Protein AF-A0A0X3BHN0-F1 (afdb_monomer_lite)

Organism: NCBI:txid83986

Sequence (116 aa):
MIDLKTPLLAIDVGRGTQDILVYEPGRPIENSIKLVLPSPTVVAAERIRQATRAGRPVFLDGFLMGGGANTGAIRKHLAQGLPVYATPGAAGTFTTILSVCGRWGSRSGPQLPMTR

Structure (mmCIF, N/CA/C/O backbone):
data_AF-A0A0X3BHN0-F1
#
_entry.id   AF-A0A0X3BHN0-F1
#
loop_
_atom_site.group_PDB
_atom_site.id
_atom_site.type_symbol
_atom_site.label_atom_id
_atom_site.label_alt_id
_atom_site.label_comp_id
_atom_site.label_asym_id
_atom_site.label_entity_id
_atom_site.label_seq_id
_atom_site.pdbx_PDB_ins_code
_atom_site.Cartn_x
_atom_site.Cartn_y
_atom_site.Cartn_z
_atom_site.occupancy
_atom_site.B_iso_or_equiv
_atom_site.auth_seq_id
_atom_site.auth_comp_id
_atom_site.auth_asym_id
_atom_site.auth_atom_id
_atom_site.pdbx_PDB_model_num
ATOM 1 N N . MET A 1 1 ? -6.828 3.116 33.011 1.00 56.50 1 MET A N 1
ATOM 2 C CA . MET A 1 1 ? -7.821 3.084 31.917 1.00 56.50 1 MET A CA 1
ATOM 3 C C . MET A 1 1 ? -7.691 4.406 31.183 1.00 56.50 1 MET A C 1
ATOM 5 O O . MET A 1 1 ? -7.683 5.432 31.851 1.00 56.50 1 MET A O 1
ATOM 9 N N . ILE A 1 2 ? -7.435 4.390 29.875 1.00 61.12 2 ILE A N 1
ATOM 10 C CA . ILE A 1 2 ? -7.292 5.626 29.095 1.00 61.12 2 ILE A CA 1
ATOM 11 C C . ILE A 1 2 ? -8.700 6.228 28.964 1.00 61.12 2 ILE A C 1
ATOM 13 O O . ILE A 1 2 ? -9.556 5.629 28.323 1.00 61.12 2 ILE A O 1
ATOM 17 N N . ASP A 1 3 ? -8.951 7.364 29.620 1.00 70.06 3 ASP A N 1
ATOM 18 C CA . ASP A 1 3 ? -10.216 8.110 29.533 1.00 70.06 3 ASP A CA 1
ATOM 19 C C . ASP A 1 3 ? -10.149 9.081 28.345 1.00 70.06 3 ASP A C 1
ATOM 21 O O . ASP A 1 3 ? -9.756 10.243 28.478 1.00 70.06 3 ASP A O 1
ATOM 25 N N . LEU A 1 4 ? -10.439 8.570 27.146 1.00 79.19 4 LEU A N 1
ATOM 26 C CA . LEU A 1 4 ? -10.503 9.381 25.933 1.00 79.19 4 LEU A CA 1
ATOM 27 C C . LEU A 1 4 ? -11.874 10.057 25.843 1.00 79.19 4 LEU A C 1
ATOM 29 O O . LEU A 1 4 ? -12.894 9.419 25.600 1.00 79.19 4 LEU A O 1
ATOM 33 N N . LYS A 1 5 ? -11.895 11.381 25.994 1.00 86.62 5 LYS A N 1
ATOM 34 C CA . LYS A 1 5 ? -13.133 12.181 25.976 1.00 86.62 5 LYS A CA 1
ATOM 35 C C . LYS A 1 5 ? -13.572 12.628 24.581 1.00 86.62 5 LYS A C 1
ATOM 37 O O . LYS A 1 5 ? -14.616 13.256 24.438 1.00 86.62 5 LYS A O 1
ATOM 42 N N . THR A 1 6 ? -12.788 12.316 23.555 1.00 91.06 6 THR A N 1
ATOM 43 C CA . THR A 1 6 ? -13.024 12.717 22.164 1.00 91.06 6 THR A CA 1
ATOM 44 C C . THR A 1 6 ? -12.998 11.504 21.239 1.00 91.06 6 THR A C 1
ATOM 46 O O . THR A 1 6 ? -12.224 10.578 21.497 1.00 91.06 6 THR A O 1
ATOM 49 N N . PRO A 1 7 ? -13.793 11.499 20.153 1.00 93.25 7 PRO A N 1
ATOM 50 C CA . PRO A 1 7 ? -13.674 10.488 19.110 1.00 93.25 7 PRO A CA 1
ATOM 51 C C . PRO A 1 7 ? -12.241 10.389 18.584 1.00 93.25 7 PRO A C 1
ATOM 53 O O . PRO A 1 7 ? -11.549 11.402 18.459 1.00 93.25 7 PRO A O 1
ATOM 56 N N . LEU A 1 8 ? -11.801 9.170 18.281 1.00 92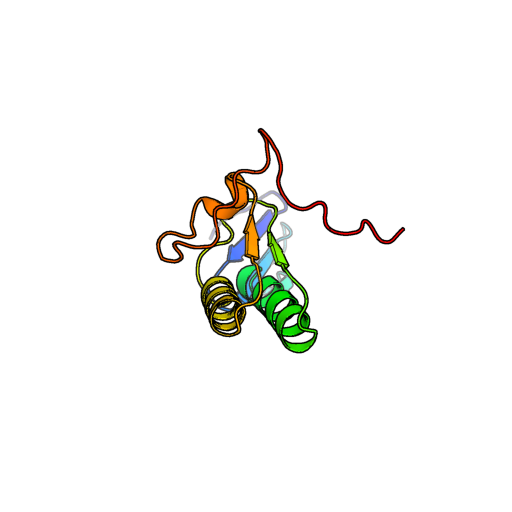.69 8 LEU A N 1
ATOM 57 C CA . LEU A 1 8 ? -10.451 8.894 17.794 1.00 92.69 8 LEU A CA 1
ATOM 58 C C . LEU A 1 8 ? -10.499 7.879 16.652 1.00 92.69 8 LEU A C 1
ATOM 60 O O . LEU A 1 8 ? -11.198 6.872 16.725 1.00 92.69 8 LEU A O 1
ATOM 64 N N . LEU A 1 9 ? -9.686 8.131 15.628 1.00 95.56 9 LEU A N 1
ATOM 65 C CA . LEU A 1 9 ? -9.329 7.149 14.614 1.00 95.56 9 LEU A CA 1
ATOM 66 C C . LEU A 1 9 ? -7.853 6.793 14.793 1.00 95.56 9 LEU A C 1
ATOM 68 O O . LEU A 1 9 ? -6.987 7.633 14.554 1.00 95.56 9 LEU A O 1
ATOM 72 N N . ALA A 1 10 ? -7.564 5.567 15.221 1.00 95.00 10 ALA A N 1
ATOM 73 C CA . ALA A 1 10 ? -6.194 5.066 15.302 1.00 95.00 10 ALA A CA 1
ATOM 74 C C . ALA A 1 10 ? -5.914 4.145 14.113 1.00 95.00 10 ALA A C 1
ATOM 76 O O . ALA A 1 10 ? -6.747 3.306 13.777 1.00 95.00 10 ALA A O 1
ATOM 77 N N . ILE A 1 11 ? -4.752 4.308 13.480 1.00 96.94 11 ILE A N 1
ATOM 78 C CA . ILE A 1 11 ? -4.329 3.503 12.332 1.00 96.94 11 ILE A CA 1
ATOM 79 C C . ILE A 1 11 ? -2.943 2.937 12.631 1.00 96.94 11 ILE A C 1
ATOM 81 O O . ILE A 1 11 ? -2.001 3.700 12.839 1.00 96.94 11 ILE A O 1
ATOM 85 N N . ASP A 1 12 ? -2.823 1.613 12.613 1.00 95.56 12 ASP A N 1
ATOM 86 C CA . ASP A 1 12 ? -1.547 0.901 12.653 1.00 95.56 12 ASP A CA 1
ATOM 87 C C . ASP A 1 12 ? -1.292 0.257 11.289 1.00 95.56 12 ASP A C 1
ATOM 89 O O . ASP A 1 12 ? -2.091 -0.548 10.815 1.00 95.56 12 ASP A O 1
ATOM 93 N N . VAL A 1 13 ? -0.206 0.643 10.619 1.00 94.19 13 VAL A N 1
ATOM 94 C CA . VAL A 1 13 ? 0.135 0.140 9.283 1.00 94.19 13 VAL A CA 1
ATOM 95 C C . VAL A 1 13 ? 1.318 -0.808 9.388 1.00 94.19 13 VAL A C 1
ATOM 97 O O . VAL A 1 13 ? 2.476 -0.397 9.463 1.00 94.19 13 VAL A O 1
ATOM 100 N N . GLY A 1 14 ? 1.021 -2.099 9.306 1.00 92.25 14 GLY A N 1
ATOM 101 C CA . GLY A 1 14 ? 2.014 -3.153 9.217 1.00 92.25 14 GLY A CA 1
ATOM 102 C C . GLY A 1 14 ? 2.440 -3.465 7.781 1.00 92.25 14 GLY A C 1
ATOM 103 O O . GLY A 1 14 ? 1.953 -2.926 6.783 1.00 92.25 14 GLY A O 1
ATOM 104 N N . ARG A 1 15 ? 3.355 -4.433 7.653 1.00 89.94 15 ARG A N 1
ATOM 105 C CA . ARG A 1 15 ? 3.836 -4.915 6.347 1.00 89.94 15 ARG A CA 1
ATOM 106 C C . ARG A 1 15 ? 2.711 -5.517 5.495 1.00 89.94 15 ARG A C 1
ATOM 108 O O . ARG A 1 15 ? 2.707 -5.332 4.280 1.00 89.94 15 ARG A O 1
ATOM 115 N N . GLY A 1 16 ? 1.794 -6.260 6.115 1.00 93.31 16 GLY A N 1
ATOM 116 C CA . GLY A 1 16 ? 0.731 -7.005 5.430 1.00 93.31 16 GLY A CA 1
ATOM 117 C C . GLY A 1 16 ? -0.644 -6.361 5.554 1.00 93.31 16 GLY A C 1
ATOM 118 O O . GLY A 1 16 ? -1.349 -6.225 4.557 1.00 93.31 16 GLY A O 1
ATOM 119 N N . THR A 1 17 ? -0.996 -5.935 6.762 1.00 95.75 17 THR A N 1
ATOM 120 C CA . THR A 1 17 ? -2.294 -5.347 7.092 1.00 95.75 17 THR A CA 1
ATOM 121 C C . THR A 1 17 ? -2.148 -3.909 7.562 1.00 95.75 17 THR A C 1
ATOM 123 O O . THR A 1 17 ? -1.055 -3.451 7.887 1.00 95.75 17 THR A O 1
ATOM 126 N N . GLN A 1 18 ? -3.264 -3.200 7.568 1.00 97.06 18 GLN A N 1
ATOM 127 C CA . GLN A 1 18 ? -3.479 -2.015 8.369 1.00 97.06 18 GLN A CA 1
ATOM 128 C C . GLN A 1 18 ? -4.673 -2.282 9.288 1.00 97.06 18 GLN A C 1
ATOM 130 O O . GLN A 1 18 ? -5.698 -2.808 8.844 1.00 97.06 18 GLN A O 1
ATOM 135 N N . ASP A 1 19 ? -4.527 -1.933 10.553 1.00 97.19 19 ASP A N 1
ATOM 136 C CA . ASP A 1 19 ? -5.561 -2.039 11.565 1.00 97.19 19 ASP A CA 1
ATOM 137 C C . ASP A 1 19 ? -6.090 -0.630 11.849 1.00 97.19 19 ASP A C 1
ATOM 139 O O . ASP A 1 19 ? -5.327 0.262 12.212 1.00 97.19 19 ASP A O 1
ATOM 143 N N . ILE A 1 20 ? -7.393 -0.418 11.661 1.00 97.38 20 ILE A N 1
ATOM 144 C CA . ILE A 1 20 ? -8.057 0.865 11.914 1.00 97.38 20 ILE A CA 1
ATOM 145 C C . ILE A 1 20 ? -9.045 0.681 13.062 1.00 97.38 20 ILE A C 1
ATOM 147 O O . ILE A 1 20 ? -9.955 -0.142 12.967 1.00 97.38 20 ILE A O 1
ATOM 151 N N . LEU A 1 21 ? -8.884 1.456 14.130 1.00 96.31 21 LEU A N 1
ATOM 152 C CA . LEU A 1 21 ? -9.794 1.496 15.271 1.00 96.31 21 LEU A CA 1
ATOM 153 C C . LEU A 1 21 ? -10.591 2.800 15.242 1.00 96.31 21 LEU A C 1
ATOM 155 O O . LEU A 1 21 ? -10.002 3.881 15.299 1.00 96.31 21 LEU A O 1
ATOM 159 N N . VAL A 1 22 ? -11.917 2.692 15.195 1.00 95.88 22 VAL A N 1
ATOM 160 C CA . VAL A 1 22 ? -12.841 3.820 15.361 1.00 95.88 22 VAL A CA 1
ATOM 161 C C . VAL A 1 22 ? -13.350 3.800 16.796 1.00 95.88 22 VAL A C 1
ATOM 163 O O . VAL A 1 22 ? -14.136 2.929 17.170 1.00 95.88 22 VAL A O 1
ATOM 166 N N . TYR A 1 23 ? -12.884 4.753 17.594 1.00 93.81 23 TYR A N 1
ATOM 167 C CA . TYR A 1 23 ? -13.251 4.900 18.994 1.00 93.81 23 TYR A CA 1
ATOM 168 C C . TYR A 1 23 ? -14.269 6.029 19.182 1.00 93.81 23 TYR A C 1
ATOM 170 O O . TYR A 1 23 ? -14.060 7.156 18.722 1.00 93.81 23 TYR A O 1
ATOM 178 N N . GLU A 1 24 ? -15.336 5.732 19.923 1.00 92.62 24 GLU A N 1
ATOM 179 C CA . GLU A 1 24 ? -16.357 6.687 20.354 1.00 92.62 24 GLU A CA 1
ATOM 180 C C . GLU A 1 24 ? -16.372 6.775 21.893 1.00 92.62 24 GLU A C 1
ATOM 182 O O . GLU A 1 24 ? -16.482 5.738 22.557 1.00 92.62 24 GLU A O 1
ATOM 187 N N . PRO A 1 25 ? -16.292 7.984 22.483 1.00 91.38 25 PRO A N 1
ATOM 188 C CA . PRO A 1 25 ? -16.359 8.168 23.930 1.00 91.38 25 PRO A CA 1
ATOM 189 C C . PRO A 1 25 ? -17.660 7.643 24.541 1.00 91.38 25 PRO A C 1
ATOM 191 O O . PRO A 1 25 ? -18.715 7.644 23.909 1.00 91.38 25 PRO A O 1
ATOM 194 N N . GLY A 1 26 ? -17.598 7.241 25.811 1.00 87.69 26 GLY A N 1
ATOM 195 C CA . GLY A 1 26 ? -18.766 6.746 26.550 1.00 87.69 26 GLY A CA 1
ATOM 196 C C . GLY A 1 26 ? -19.125 5.283 26.270 1.00 87.69 26 GLY A C 1
ATOM 197 O O . GLY A 1 26 ? -20.107 4.784 26.817 1.00 87.69 26 GLY A O 1
ATOM 198 N N . ARG A 1 27 ? -18.325 4.574 25.464 1.00 86.81 27 ARG A N 1
ATOM 199 C CA . ARG A 1 27 ? -18.412 3.121 25.271 1.00 86.81 27 ARG A CA 1
ATOM 200 C C . ARG A 1 27 ? -17.118 2.437 25.732 1.00 86.81 27 ARG A C 1
ATOM 202 O O . ARG A 1 27 ? -16.048 3.040 25.620 1.00 86.81 27 ARG A O 1
ATOM 209 N N . PRO A 1 28 ? -17.187 1.187 26.233 1.00 88.44 28 PRO A N 1
ATOM 210 C CA . PRO A 1 28 ? -15.994 0.373 26.454 1.00 88.44 28 PRO A CA 1
ATOM 211 C C . PRO A 1 28 ? -15.176 0.256 25.165 1.00 88.44 28 PRO A C 1
ATOM 213 O O . PRO A 1 28 ? -15.746 0.081 24.085 1.00 88.44 28 PRO A O 1
ATOM 216 N N . ILE A 1 29 ? -13.848 0.345 25.267 1.00 88.44 29 ILE A N 1
ATOM 217 C CA . ILE A 1 29 ? -12.960 0.324 24.096 1.00 88.44 29 ILE A CA 1
ATOM 218 C C . ILE A 1 29 ? -13.063 -1.000 23.328 1.00 88.44 29 ILE A C 1
ATOM 220 O O . ILE A 1 29 ? -12.931 -1.012 22.108 1.00 88.44 29 ILE A O 1
ATOM 224 N N . GLU A 1 30 ? -13.386 -2.088 24.022 1.00 90.06 30 GLU A N 1
ATOM 225 C CA . GLU A 1 30 ? -13.601 -3.431 23.485 1.00 90.06 30 GLU A CA 1
ATOM 226 C C . GLU A 1 30 ? -14.773 -3.493 22.493 1.00 90.06 30 GLU A C 1
ATOM 228 O O . GLU A 1 30 ? -14.789 -4.355 21.619 1.00 90.06 30 GLU A O 1
ATOM 233 N N . ASN A 1 31 ? -15.721 -2.554 22.591 1.00 91.69 31 ASN A N 1
ATOM 234 C CA . ASN A 1 31 ? -16.870 -2.432 21.689 1.00 91.69 31 ASN A CA 1
ATOM 235 C C . ASN A 1 31 ? -16.618 -1.455 20.528 1.00 91.69 31 ASN A C 1
ATOM 237 O O . ASN A 1 31 ? -17.544 -1.124 19.785 1.00 91.69 31 ASN A O 1
ATOM 241 N N . SER A 1 32 ? -15.390 -0.954 20.381 1.00 93.69 32 SER A N 1
ATOM 242 C CA . SER A 1 32 ? -15.014 -0.089 19.261 1.00 93.69 32 SER A CA 1
ATOM 243 C C . SER A 1 32 ? -15.002 -0.871 17.950 1.00 93.69 32 SER A C 1
ATOM 245 O O . SER A 1 32 ? -14.677 -2.060 17.914 1.00 93.69 32 SER A O 1
ATOM 247 N N . ILE A 1 33 ? -15.296 -0.193 16.841 1.00 95.44 33 ILE A N 1
ATOM 248 C CA . ILE A 1 33 ? -15.205 -0.817 15.519 1.00 95.44 33 ILE A CA 1
ATOM 249 C C . ILE A 1 33 ? -13.725 -0.963 15.166 1.00 95.44 33 ILE A C 1
ATOM 251 O O . ILE A 1 33 ? -12.988 0.024 15.135 1.00 95.44 33 ILE A O 1
ATOM 255 N N . LYS A 1 34 ? -13.302 -2.192 14.858 1.00 96.25 34 LYS A N 1
ATOM 256 C CA . LYS A 1 34 ? -11.961 -2.492 14.356 1.00 96.25 34 LYS A CA 1
ATOM 257 C C . LYS A 1 34 ? -12.035 -3.059 12.939 1.00 96.25 34 LYS A C 1
ATOM 259 O O . LYS A 1 34 ? -12.683 -4.075 12.703 1.00 96.25 34 LYS A O 1
ATOM 264 N N . LEU A 1 35 ? -11.333 -2.423 12.008 1.00 97.88 35 LEU A N 1
ATOM 265 C CA . LEU A 1 35 ? -11.155 -2.885 10.633 1.00 97.88 35 LEU A CA 1
ATOM 266 C C . LEU A 1 35 ? -9.742 -3.448 10.476 1.00 97.88 35 LEU A C 1
ATOM 268 O O . LEU A 1 35 ? -8.776 -2.796 10.865 1.00 97.88 35 LEU A O 1
ATOM 272 N N . VAL A 1 36 ? -9.620 -4.625 9.864 1.00 97.06 36 VAL A N 1
ATOM 273 C CA . VAL A 1 36 ? -8.334 -5.214 9.463 1.00 97.06 36 VAL A CA 1
ATOM 274 C C . VAL A 1 36 ? -8.317 -5.282 7.943 1.00 97.06 36 VAL A C 1
ATOM 276 O O . VAL A 1 36 ? -9.031 -6.081 7.339 1.00 97.06 36 VAL A O 1
ATOM 279 N N . LEU A 1 37 ? -7.544 -4.405 7.313 1.00 97.62 37 LEU A N 1
ATOM 280 C CA . LEU A 1 37 ? -7.493 -4.254 5.858 1.00 97.62 37 LEU A CA 1
ATOM 281 C C . LEU A 1 37 ? -6.092 -4.598 5.339 1.00 97.62 37 LEU A C 1
ATOM 283 O O . LEU A 1 37 ? -5.135 -4.57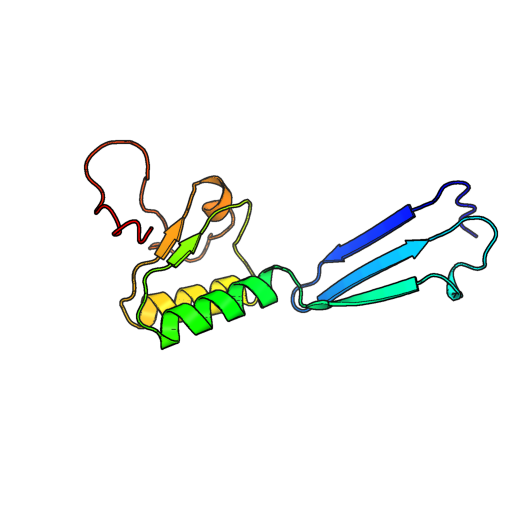4 6.108 1.00 97.62 37 LEU A O 1
ATOM 287 N N . PRO A 1 38 ? -5.905 -4.890 4.041 1.00 97.06 38 PRO A N 1
ATOM 288 C CA . PRO A 1 38 ? -4.568 -4.982 3.462 1.00 97.06 38 PRO A CA 1
ATOM 289 C C . PRO A 1 38 ? -3.804 -3.660 3.609 1.00 97.06 38 PRO A C 1
ATOM 291 O O . PRO A 1 38 ? -4.385 -2.583 3.454 1.00 97.06 38 PRO A O 1
ATOM 294 N N 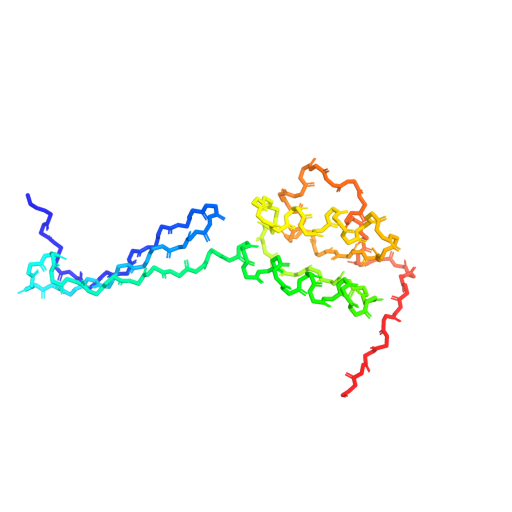. SER A 1 39 ? -2.495 -3.721 3.863 1.00 95.69 39 SER A N 1
ATOM 295 C CA . SER A 1 39 ? -1.664 -2.517 3.948 1.00 95.69 39 SER A CA 1
ATOM 296 C C . SER A 1 39 ? -1.605 -1.797 2.591 1.00 95.69 39 SER A C 1
ATOM 298 O O . SER A 1 39 ? -1.709 -2.443 1.538 1.00 95.69 39 SER A O 1
ATOM 300 N N . PRO A 1 40 ? -1.366 -0.473 2.562 1.00 93.19 40 PRO A N 1
ATOM 301 C CA . PRO A 1 40 ? -1.220 0.269 1.309 1.00 93.19 40 PRO A CA 1
ATOM 302 C C . PRO A 1 40 ? -0.157 -0.332 0.378 1.00 93.19 40 PRO A C 1
ATOM 304 O O . PRO A 1 40 ? -0.349 -0.387 -0.837 1.00 93.19 40 PRO A O 1
ATOM 307 N N . THR A 1 41 ? 0.935 -0.866 0.943 1.00 93.31 41 THR A N 1
ATOM 308 C CA . THR A 1 41 ? 1.994 -1.520 0.156 1.00 93.31 41 THR A CA 1
ATOM 309 C C . THR A 1 41 ? 1.522 -2.814 -0.509 1.00 93.31 41 THR A C 1
ATOM 311 O O . THR A 1 41 ? 1.957 -3.110 -1.621 1.00 93.31 41 THR A O 1
ATOM 314 N N . VAL A 1 42 ? 0.615 -3.572 0.120 1.00 96.31 42 VAL A N 1
ATOM 315 C CA . VAL A 1 42 ? 0.002 -4.776 -0.467 1.00 96.31 42 VAL A CA 1
ATOM 316 C C . VAL A 1 42 ? -0.963 -4.402 -1.588 1.00 96.31 42 VAL A C 1
ATOM 318 O O . VAL A 1 42 ? -0.917 -5.011 -2.658 1.00 96.31 42 VAL A O 1
ATOM 321 N N . VAL A 1 43 ? -1.788 -3.373 -1.382 1.00 96.06 43 VAL A N 1
ATOM 322 C CA . VAL A 1 43 ? -2.724 -2.884 -2.407 1.00 96.06 43 VAL A CA 1
ATOM 323 C C . VAL A 1 43 ? -1.969 -2.381 -3.641 1.00 96.06 43 VAL A C 1
ATOM 325 O O . VAL A 1 43 ? -2.292 -2.768 -4.766 1.00 96.06 43 VAL A O 1
ATOM 328 N N . ALA A 1 44 ? -0.927 -1.567 -3.449 1.00 95.50 44 ALA A N 1
ATOM 329 C CA . ALA A 1 44 ? -0.085 -1.076 -4.539 1.00 95.50 44 ALA A CA 1
ATOM 330 C C . ALA A 1 44 ? 0.631 -2.221 -5.276 1.00 95.50 44 ALA A C 1
ATOM 332 O O . ALA A 1 44 ? 0.622 -2.264 -6.508 1.00 95.50 44 ALA A O 1
ATOM 333 N N . ALA A 1 45 ? 1.172 -3.195 -4.534 1.00 96.56 45 ALA A N 1
ATOM 334 C CA . ALA A 1 45 ? 1.827 -4.364 -5.112 1.00 96.56 45 ALA A CA 1
ATOM 335 C C . ALA A 1 45 ? 0.901 -5.149 -6.046 1.00 96.56 45 ALA A C 1
ATOM 337 O O . ALA A 1 45 ? 1.343 -5.596 -7.105 1.00 96.56 45 ALA A O 1
ATOM 338 N N . GLU A 1 46 ? -0.377 -5.314 -5.690 1.00 97.94 46 GLU A N 1
ATOM 339 C CA . GLU A 1 46 ? -1.319 -6.014 -6.562 1.00 97.94 46 GLU A CA 1
ATOM 340 C C . GLU A 1 46 ? -1.586 -5.249 -7.859 1.00 97.94 46 GLU A C 1
ATOM 342 O O . GLU A 1 46 ? -1.566 -5.851 -8.932 1.00 97.94 46 GLU A O 1
ATOM 347 N N . ARG A 1 47 ? -1.727 -3.920 -7.796 1.00 97.62 47 ARG A N 1
ATOM 348 C CA . ARG A 1 47 ? -1.866 -3.083 -9.000 1.00 97.62 47 ARG A CA 1
ATOM 349 C C . ARG A 1 47 ? -0.642 -3.189 -9.912 1.00 97.62 47 ARG A C 1
ATOM 351 O O . ARG A 1 47 ? -0.789 -3.308 -11.126 1.00 97.62 47 ARG A O 1
ATOM 358 N N . ILE A 1 48 ? 0.562 -3.229 -9.341 1.00 97.38 48 ILE A N 1
ATOM 359 C CA . ILE A 1 48 ? 1.793 -3.442 -10.116 1.00 97.38 48 ILE A CA 1
ATOM 360 C C . ILE A 1 48 ? 1.805 -4.829 -10.740 1.00 97.38 48 ILE A C 1
ATOM 362 O O . ILE A 1 48 ? 2.096 -4.944 -11.923 1.00 97.38 48 ILE A O 1
ATOM 366 N N . ARG A 1 49 ? 1.435 -5.881 -10.000 1.00 98.31 49 ARG A N 1
ATOM 367 C CA . ARG A 1 49 ? 1.348 -7.239 -10.559 1.00 98.31 49 ARG A CA 1
ATOM 368 C C . ARG A 1 49 ? 0.349 -7.319 -11.713 1.00 98.31 49 ARG A C 1
ATOM 370 O O . ARG A 1 49 ? 0.626 -8.005 -12.693 1.00 98.31 49 ARG A O 1
ATOM 377 N N . GLN A 1 50 ? -0.776 -6.612 -11.629 1.00 98.56 50 GLN A N 1
ATOM 378 C CA . GLN A 1 50 ? -1.729 -6.488 -12.735 1.00 98.56 50 GLN A CA 1
ATOM 379 C C . GLN A 1 50 ? -1.100 -5.794 -13.951 1.00 98.56 50 GLN A C 1
ATOM 381 O O . GLN A 1 50 ? -1.232 -6.297 -15.064 1.00 98.56 50 GLN A O 1
ATOM 386 N N . ALA A 1 51 ? -0.373 -4.689 -13.755 1.00 98.06 51 ALA A N 1
ATOM 387 C CA . ALA A 1 51 ? 0.350 -4.009 -14.833 1.00 98.06 51 ALA A CA 1
ATOM 388 C C . ALA A 1 51 ? 1.449 -4.890 -15.450 1.00 98.06 51 ALA A C 1
ATOM 390 O O . ALA A 1 51 ? 1.552 -4.954 -16.672 1.00 98.06 51 ALA A O 1
ATOM 391 N N . THR A 1 52 ? 2.195 -5.636 -14.625 1.00 98.00 52 THR A N 1
ATOM 392 C CA . THR A 1 52 ? 3.187 -6.629 -15.062 1.00 98.00 52 THR A CA 1
ATOM 393 C C . THR A 1 52 ? 2.549 -7.679 -15.964 1.00 98.00 52 THR A C 1
ATOM 395 O O . THR A 1 52 ? 3.027 -7.908 -17.067 1.00 98.00 52 THR A O 1
ATOM 398 N N . ARG A 1 53 ? 1.435 -8.291 -15.529 1.00 98.38 53 ARG A N 1
ATOM 399 C CA . ARG A 1 53 ? 0.706 -9.288 -16.334 1.00 98.38 53 ARG A CA 1
ATOM 400 C C . ARG A 1 53 ? 0.206 -8.713 -17.659 1.00 98.38 53 ARG A C 1
ATOM 402 O O . ARG A 1 53 ? 0.128 -9.440 -18.638 1.00 98.38 53 ARG A O 1
ATOM 409 N N . ALA A 1 54 ? -0.117 -7.423 -17.682 1.00 98.06 54 ALA A N 1
ATOM 410 C CA . ALA A 1 54 ? -0.535 -6.709 -18.882 1.00 98.06 54 ALA A CA 1
ATOM 411 C C . ALA A 1 54 ? 0.637 -6.179 -19.734 1.00 98.06 54 ALA A C 1
ATOM 413 O O . ALA A 1 54 ? 0.382 -5.521 -20.738 1.00 98.06 54 ALA A O 1
ATOM 414 N N . GLY A 1 55 ? 1.897 -6.389 -19.330 1.00 97.00 55 GLY A N 1
ATOM 415 C CA . GLY A 1 55 ? 3.071 -5.864 -20.036 1.00 97.00 55 GLY A CA 1
ATOM 416 C C . GLY A 1 55 ? 3.139 -4.333 -20.098 1.00 97.00 55 GLY A C 1
ATOM 417 O O . GLY A 1 55 ? 3.763 -3.785 -21.003 1.00 97.00 55 GLY A O 1
ATOM 418 N N . ARG A 1 56 ? 2.466 -3.621 -19.184 1.00 97.06 56 ARG A N 1
ATOM 419 C CA . ARG A 1 56 ? 2.372 -2.152 -19.209 1.00 97.06 56 ARG A CA 1
ATOM 420 C C . ARG A 1 56 ? 3.395 -1.509 -18.278 1.00 97.06 56 ARG A C 1
ATOM 422 O O . ARG A 1 56 ? 3.559 -2.016 -17.173 1.00 97.06 56 ARG A O 1
ATOM 429 N N . PRO A 1 57 ? 4.005 -0.371 -18.655 1.00 94.31 57 PRO A N 1
ATOM 430 C CA . PRO A 1 57 ? 4.877 0.374 -17.754 1.00 94.31 57 PRO A CA 1
ATOM 431 C C . PRO A 1 57 ? 4.112 0.869 -16.521 1.00 94.31 57 PRO A C 1
ATOM 433 O O . PRO A 1 57 ? 2.900 1.101 -16.570 1.00 94.31 57 PRO A O 1
ATOM 436 N N . VAL A 1 58 ? 4.834 1.071 -15.420 1.00 95.06 58 VAL A N 1
ATOM 437 C CA . VAL A 1 58 ? 4.283 1.590 -14.161 1.00 95.06 58 VAL A CA 1
ATOM 438 C C . VAL A 1 58 ? 4.834 2.983 -13.878 1.00 95.06 58 VAL A C 1
ATOM 440 O O . VAL A 1 58 ? 6.041 3.201 -13.917 1.00 95.06 58 VAL A O 1
ATOM 443 N N . PHE A 1 59 ? 3.950 3.915 -13.529 1.00 93.69 59 PHE A N 1
ATOM 444 C CA . PHE A 1 59 ? 4.311 5.212 -12.962 1.00 93.69 59 PH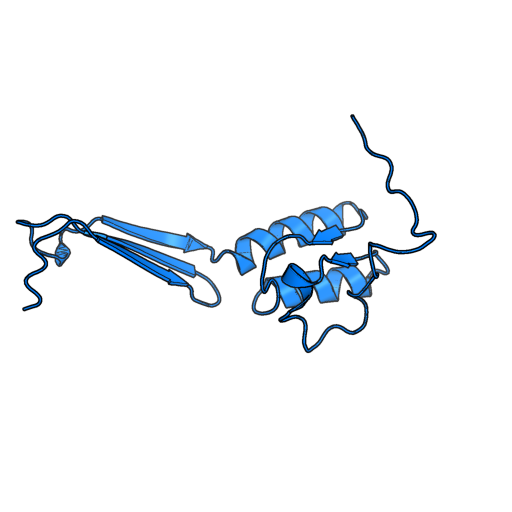E A CA 1
ATOM 445 C C . PH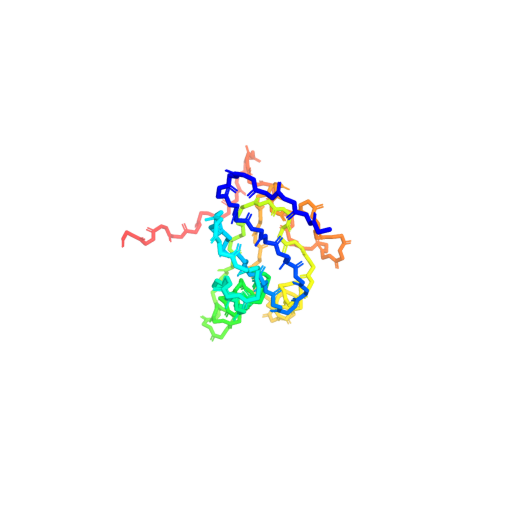E A 1 59 ? 3.848 5.268 -11.502 1.00 93.69 59 PHE A C 1
ATOM 447 O O . PHE A 1 59 ? 2.679 5.014 -11.209 1.00 93.69 59 PHE A O 1
ATOM 454 N N . LEU A 1 60 ? 4.775 5.548 -10.588 1.00 92.50 60 LEU A N 1
ATOM 455 C CA . LEU A 1 60 ? 4.551 5.606 -9.148 1.00 92.50 60 LEU A CA 1
ATOM 456 C C . LEU A 1 60 ? 4.493 7.060 -8.687 1.00 92.50 60 LEU A C 1
ATOM 458 O O . LEU A 1 60 ? 5.444 7.819 -8.876 1.00 92.50 60 LEU A O 1
ATOM 462 N N . ASP A 1 61 ? 3.395 7.418 -8.034 1.00 91.00 61 ASP A N 1
ATOM 463 C CA . ASP A 1 61 ? 3.207 8.732 -7.436 1.00 91.00 61 ASP A CA 1
ATOM 464 C C . ASP A 1 61 ? 2.665 8.624 -6.008 1.00 91.00 61 ASP A C 1
ATOM 466 O O . ASP A 1 61 ? 1.918 7.699 -5.678 1.00 91.00 61 ASP A O 1
ATOM 470 N N . GLY A 1 62 ? 3.074 9.566 -5.161 1.00 88.81 62 GLY A N 1
ATOM 471 C CA . GLY A 1 62 ? 2.836 9.574 -3.723 1.00 88.81 62 GLY A CA 1
ATOM 472 C C . GLY A 1 62 ? 4.119 9.806 -2.928 1.00 88.81 62 GLY A C 1
ATOM 473 O O . GLY A 1 62 ? 5.072 10.414 -3.411 1.00 88.81 62 GLY A O 1
ATOM 474 N N . PHE A 1 63 ? 4.147 9.311 -1.691 1.00 89.56 63 PHE A N 1
ATOM 475 C CA . PHE A 1 63 ? 5.267 9.486 -0.767 1.00 89.56 63 PHE A CA 1
ATOM 476 C C . PHE A 1 63 ? 5.713 8.144 -0.201 1.00 89.56 63 PHE A C 1
ATOM 478 O O . PHE A 1 63 ? 4.879 7.322 0.172 1.00 89.56 63 PHE A O 1
ATOM 485 N N . LE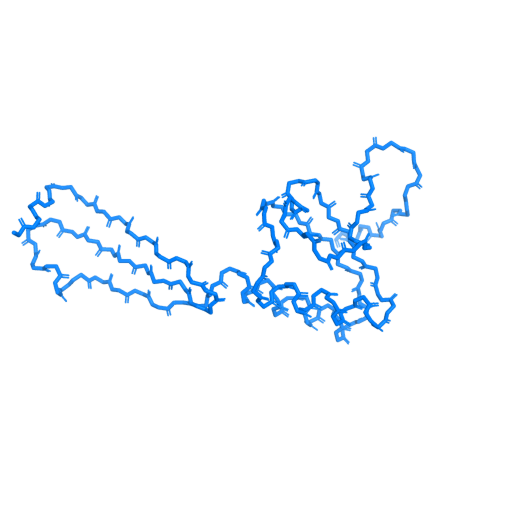U A 1 64 ? 7.031 7.946 -0.118 1.00 88.12 64 LEU A N 1
ATOM 486 C CA . LEU A 1 64 ? 7.662 6.811 0.561 1.00 88.12 64 LEU A CA 1
ATOM 487 C C . LEU A 1 64 ? 7.091 5.448 0.117 1.00 88.12 64 LEU A C 1
ATOM 489 O O . LEU A 1 64 ? 6.780 4.593 0.943 1.00 88.12 64 LEU A O 1
ATOM 493 N N . MET A 1 65 ? 6.970 5.217 -1.192 1.00 90.19 65 MET A N 1
ATOM 494 C CA . MET A 1 65 ? 6.309 4.021 -1.731 1.00 90.19 65 MET A CA 1
ATOM 495 C C . MET A 1 65 ? 7.162 2.741 -1.658 1.00 90.19 65 MET A C 1
ATOM 497 O O . MET A 1 65 ? 6.723 1.674 -2.082 1.00 90.19 65 MET A O 1
ATOM 501 N N . GLY A 1 66 ? 8.384 2.802 -1.146 1.00 84.94 66 GLY A N 1
ATOM 502 C CA . GLY A 1 66 ? 9.237 1.642 -0.911 1.00 84.94 66 GLY A CA 1
ATOM 503 C C . GLY A 1 66 ? 8.784 0.724 0.221 1.00 84.94 66 GLY A C 1
ATOM 504 O O . GLY A 1 66 ? 7.958 1.065 1.061 1.00 84.94 66 GLY A O 1
ATOM 505 N N . GLY A 1 67 ? 9.369 -0.472 0.247 1.00 85.88 67 GLY A N 1
ATOM 506 C CA . GLY A 1 67 ? 9.164 -1.474 1.287 1.00 85.88 67 GLY A CA 1
ATOM 507 C C . GLY A 1 67 ? 8.097 -2.526 0.971 1.00 85.88 67 GLY A C 1
ATOM 508 O O . GLY A 1 67 ? 7.359 -2.468 -0.018 1.00 85.88 67 GLY A O 1
ATOM 509 N N . GLY A 1 68 ? 8.052 -3.541 1.837 1.00 88.38 68 GLY A N 1
ATOM 510 C CA . GLY A 1 68 ? 6.992 -4.548 1.878 1.00 88.38 68 GLY A CA 1
ATOM 511 C C . GLY A 1 68 ? 6.745 -5.294 0.562 1.00 88.38 68 GLY A C 1
ATOM 512 O O . GLY A 1 68 ? 7.668 -5.648 -0.176 1.00 88.38 68 GLY A O 1
ATOM 513 N N . ALA A 1 69 ? 5.469 -5.574 0.295 1.00 92.88 69 ALA A N 1
ATOM 514 C CA . ALA A 1 69 ? 5.037 -6.247 -0.928 1.00 92.88 69 ALA A CA 1
ATOM 515 C C . ALA A 1 69 ? 5.299 -5.397 -2.184 1.00 92.88 69 ALA A C 1
ATOM 517 O O . ALA A 1 69 ? 5.554 -5.954 -3.255 1.00 92.88 69 ALA A O 1
ATOM 518 N N . ASN A 1 70 ? 5.288 -4.067 -2.044 1.00 91.94 70 ASN A N 1
ATOM 519 C CA . ASN A 1 70 ? 5.428 -3.138 -3.160 1.00 91.94 70 ASN A CA 1
ATOM 520 C C . ASN A 1 70 ? 6.806 -3.248 -3.824 1.00 91.94 70 ASN A C 1
ATOM 522 O O . ASN A 1 70 ? 6.908 -3.488 -5.026 1.00 91.94 70 ASN A O 1
ATOM 526 N N . THR A 1 71 ? 7.882 -3.204 -3.029 1.00 91.56 71 THR A N 1
ATOM 527 C CA . THR A 1 71 ? 9.253 -3.417 -3.526 1.00 91.56 71 THR A CA 1
ATOM 528 C C . THR A 1 71 ? 9.417 -4.771 -4.218 1.00 91.56 71 THR A C 1
ATOM 530 O O . THR A 1 71 ? 10.083 -4.856 -5.249 1.00 91.56 71 THR A O 1
ATOM 533 N N . GLY A 1 72 ? 8.793 -5.828 -3.691 1.00 92.94 72 GLY A N 1
ATOM 534 C CA . GLY A 1 72 ? 8.820 -7.149 -4.320 1.00 92.94 72 GLY A CA 1
ATOM 535 C C . GLY A 1 72 ? 8.147 -7.167 -5.697 1.00 92.94 72 GLY A C 1
ATOM 536 O O . GLY A 1 72 ? 8.686 -7.753 -6.636 1.00 92.94 72 GLY A O 1
ATOM 537 N N . ALA A 1 73 ? 6.997 -6.503 -5.837 1.00 95.81 73 ALA A N 1
ATOM 538 C CA . ALA A 1 73 ? 6.283 -6.401 -7.108 1.00 95.81 73 ALA A CA 1
ATOM 539 C C . ALA A 1 73 ? 7.071 -5.590 -8.149 1.00 95.81 73 ALA A C 1
ATOM 541 O O . ALA A 1 73 ? 7.222 -6.046 -9.281 1.00 95.81 73 ALA A O 1
ATOM 542 N N . ILE A 1 74 ? 7.648 -4.452 -7.751 1.00 94.06 74 ILE A N 1
ATOM 543 C CA . ILE A 1 74 ? 8.473 -3.599 -8.623 1.00 94.06 74 ILE A CA 1
ATOM 544 C C . ILE A 1 74 ? 9.699 -4.356 -9.135 1.00 94.06 74 ILE A C 1
ATOM 546 O O . ILE A 1 74 ? 9.985 -4.331 -10.327 1.00 94.06 74 ILE A O 1
ATOM 550 N N . ARG A 1 75 ? 10.400 -5.095 -8.265 1.00 93.19 75 ARG A N 1
ATOM 551 C CA . ARG A 1 75 ? 11.549 -5.918 -8.679 1.00 93.19 75 ARG A CA 1
ATOM 552 C C . ARG A 1 75 ? 11.170 -6.945 -9.738 1.00 93.19 75 ARG A C 1
ATOM 554 O O . ARG A 1 75 ? 11.887 -7.094 -10.718 1.00 93.19 75 ARG A O 1
ATOM 561 N N . LYS A 1 76 ? 10.043 -7.639 -9.554 1.00 95.50 76 LYS A N 1
ATOM 562 C CA . LYS A 1 76 ? 9.546 -8.611 -10.539 1.00 95.50 76 LYS A CA 1
ATOM 563 C C . LYS A 1 76 ? 9.148 -7.940 -11.853 1.00 95.50 76 LYS A C 1
ATOM 565 O O . LYS A 1 76 ? 9.412 -8.502 -12.904 1.00 95.50 76 LYS A O 1
ATOM 570 N N . HIS A 1 77 ? 8.547 -6.754 -11.789 1.00 95.88 77 HIS A N 1
ATOM 571 C CA . HIS A 1 77 ? 8.202 -5.955 -12.964 1.00 95.88 77 HIS A CA 1
ATOM 572 C C . HIS A 1 77 ? 9.451 -5.590 -13.782 1.00 95.88 77 HIS A C 1
ATOM 574 O O . HIS A 1 77 ? 9.529 -5.886 -14.970 1.00 95.88 77 HIS A O 1
ATOM 580 N N . LEU A 1 78 ? 10.472 -5.055 -13.111 1.00 93.94 78 LEU A N 1
ATOM 581 C CA . LEU A 1 78 ? 11.755 -4.705 -13.720 1.00 93.94 78 LEU A CA 1
ATOM 582 C C . LEU A 1 78 ? 12.511 -5.926 -14.253 1.00 93.94 78 LEU A C 1
ATOM 584 O O . LEU A 1 78 ? 13.131 -5.845 -15.307 1.00 93.94 78 LEU A O 1
ATOM 588 N N . ALA A 1 79 ? 12.443 -7.067 -13.561 1.00 94.44 79 ALA A N 1
ATOM 589 C CA . ALA A 1 79 ? 13.064 -8.314 -14.011 1.00 94.44 79 ALA A CA 1
ATOM 590 C C . ALA A 1 79 ? 12.456 -8.854 -15.319 1.00 94.44 79 ALA A C 1
ATOM 592 O O . ALA A 1 79 ? 13.096 -9.646 -16.001 1.00 94.44 79 ALA A O 1
ATOM 593 N N . GLN A 1 80 ? 11.247 -8.415 -15.685 1.00 96.19 80 GLN A N 1
ATOM 594 C CA . GLN A 1 80 ? 10.630 -8.694 -16.987 1.00 96.19 80 GLN A CA 1
ATOM 595 C C . GLN A 1 80 ? 10.968 -7.636 -18.052 1.00 96.19 80 GLN A C 1
ATOM 597 O O . GLN A 1 80 ? 10.390 -7.648 -19.133 1.00 96.19 80 GLN A O 1
ATOM 602 N N . GLY A 1 81 ? 11.879 -6.704 -17.755 1.00 93.25 81 GLY A N 1
ATOM 603 C CA . GLY A 1 81 ? 12.274 -5.628 -18.666 1.00 93.25 81 GLY A CA 1
ATOM 604 C C . GLY A 1 81 ? 11.239 -4.510 -18.809 1.00 93.25 81 GLY A C 1
ATOM 605 O O . GLY A 1 81 ? 11.388 -3.658 -19.681 1.00 93.25 81 GLY A O 1
ATOM 606 N N . LEU A 1 82 ? 10.195 -4.489 -17.973 1.00 94.44 82 LEU A N 1
ATOM 607 C CA . LEU A 1 82 ? 9.142 -3.481 -18.054 1.00 94.44 82 LEU A CA 1
ATOM 608 C C . LEU A 1 82 ? 9.547 -2.182 -17.321 1.00 94.44 82 LEU A C 1
ATOM 610 O O . LEU A 1 82 ? 10.074 -2.256 -16.203 1.00 94.44 82 LEU A O 1
ATOM 614 N N . PRO A 1 83 ? 9.295 -0.989 -17.900 1.00 92.25 83 PRO A N 1
ATOM 615 C CA . PRO A 1 83 ? 9.701 0.279 -17.293 1.00 92.25 83 PRO A CA 1
ATOM 616 C C . PRO A 1 83 ? 8.926 0.624 -16.017 1.00 92.25 83 PRO A C 1
ATOM 618 O O . PRO A 1 83 ? 7.698 0.527 -15.974 1.00 92.25 83 PRO A O 1
ATOM 621 N N . VAL A 1 84 ? 9.642 1.133 -15.010 1.00 92.62 84 VAL A N 1
ATOM 622 C CA . VAL A 1 84 ? 9.054 1.755 -13.815 1.00 92.62 84 VAL A CA 1
ATOM 623 C C . VAL A 1 84 ? 9.593 3.169 -13.666 1.00 92.62 84 VAL A C 1
ATOM 625 O O . VAL A 1 84 ? 10.802 3.384 -13.669 1.00 92.62 84 VAL A O 1
ATOM 628 N N . TYR A 1 85 ? 8.689 4.120 -13.490 1.00 90.06 85 TYR A N 1
ATOM 629 C CA . TYR A 1 85 ? 8.977 5.524 -13.236 1.00 90.06 85 TYR A CA 1
ATOM 630 C C . TYR A 1 85 ? 8.414 5.914 -11.871 1.00 90.06 85 TYR A C 1
ATOM 632 O O . TYR A 1 85 ? 7.413 5.343 -11.437 1.00 90.06 85 TYR A O 1
ATOM 640 N N . ALA A 1 86 ? 9.013 6.898 -11.207 1.00 89.94 86 ALA A N 1
ATOM 641 C CA . ALA A 1 86 ? 8.499 7.409 -9.944 1.00 89.94 86 ALA A CA 1
ATOM 642 C C . ALA A 1 86 ? 8.741 8.910 -9.788 1.00 89.94 86 ALA A C 1
ATOM 644 O O . ALA A 1 86 ? 9.750 9.436 -10.265 1.00 89.94 86 ALA A O 1
ATOM 645 N N . THR A 1 87 ? 7.853 9.588 -9.063 1.00 89.25 87 THR A N 1
ATOM 646 C CA . THR A 1 87 ? 8.146 10.927 -8.541 1.00 89.25 87 THR A CA 1
ATOM 647 C C . THR A 1 87 ? 9.215 10.854 -7.438 1.00 89.25 87 THR A C 1
ATOM 649 O O . THR A 1 87 ? 9.357 9.816 -6.783 1.00 89.25 87 THR A O 1
ATOM 652 N N . PRO A 1 88 ? 9.981 11.935 -7.179 1.00 85.94 88 PRO A N 1
ATOM 653 C CA . PRO A 1 88 ? 10.977 11.939 -6.103 1.00 85.94 88 PRO A CA 1
ATOM 654 C C . PRO A 1 88 ? 10.392 11.587 -4.727 1.00 85.94 88 PRO A C 1
ATOM 656 O O . PRO A 1 88 ? 11.020 10.855 -3.964 1.00 85.94 88 PRO A O 1
ATOM 659 N N . GLY A 1 89 ? 9.169 12.049 -4.434 1.00 88.00 89 GLY A N 1
ATOM 660 C CA . GLY A 1 89 ? 8.452 11.714 -3.200 1.00 88.00 89 GLY A CA 1
ATOM 661 C C . GLY A 1 89 ? 8.167 10.218 -3.083 1.00 88.00 89 GLY A C 1
ATOM 662 O O . GLY A 1 89 ? 8.436 9.614 -2.040 1.00 88.00 89 GLY A O 1
ATOM 663 N N . ALA A 1 90 ? 7.708 9.592 -4.170 1.00 90.06 90 ALA A N 1
ATOM 664 C CA . ALA A 1 90 ? 7.452 8.158 -4.210 1.00 90.06 90 ALA A CA 1
ATOM 665 C C . ALA A 1 90 ? 8.751 7.359 -4.052 1.00 90.06 90 ALA A C 1
ATOM 667 O O . ALA A 1 90 ? 8.766 6.322 -3.385 1.00 90.06 90 ALA A O 1
ATOM 668 N N . ALA A 1 91 ? 9.847 7.873 -4.618 1.00 87.44 91 ALA A N 1
ATOM 669 C CA . ALA A 1 91 ? 11.143 7.215 -4.620 1.00 87.44 91 ALA A CA 1
ATOM 670 C C . ALA A 1 91 ? 11.910 7.260 -3.293 1.00 87.44 91 ALA A C 1
ATOM 672 O O . ALA A 1 91 ? 12.858 6.490 -3.127 1.00 87.44 91 ALA A O 1
ATOM 673 N N . GLY A 1 92 ? 11.482 8.090 -2.337 1.00 83.25 92 GLY A N 1
ATOM 674 C CA . GLY A 1 92 ? 12.214 8.364 -1.096 1.00 83.25 92 GLY A CA 1
ATOM 675 C C . GLY A 1 92 ? 12.569 7.142 -0.236 1.00 83.25 92 GLY A C 1
ATOM 676 O O . GLY A 1 92 ? 13.481 7.228 0.579 1.00 83.25 92 GLY A O 1
ATOM 677 N N . THR A 1 93 ? 11.905 5.995 -0.425 1.00 81.62 93 THR A N 1
ATOM 678 C CA . THR A 1 93 ? 12.188 4.739 0.302 1.00 81.62 93 THR A CA 1
ATOM 679 C C . THR A 1 93 ? 12.519 3.548 -0.604 1.00 81.62 93 THR A C 1
ATOM 681 O O . THR A 1 93 ? 12.601 2.411 -0.132 1.00 81.62 93 THR A O 1
ATOM 684 N N . PHE A 1 94 ? 12.775 3.759 -1.901 1.00 77.75 94 PHE A N 1
ATOM 685 C CA . PHE A 1 94 ? 13.298 2.707 -2.786 1.00 77.75 94 PHE A CA 1
ATOM 686 C C . PHE A 1 94 ? 14.821 2.557 -2.652 1.00 77.75 94 PHE A C 1
ATOM 688 O O . PHE A 1 94 ? 15.553 2.591 -3.634 1.00 77.75 94 PHE A O 1
ATOM 695 N N . THR A 1 95 ? 15.323 2.319 -1.438 1.00 63.44 95 THR A N 1
ATOM 696 C CA . THR A 1 95 ? 16.772 2.210 -1.162 1.00 63.44 95 THR A CA 1
ATOM 697 C C . THR A 1 95 ? 17.443 1.043 -1.895 1.00 63.44 95 THR A C 1
ATOM 699 O O . THR A 1 95 ? 18.659 0.997 -2.027 1.00 63.44 95 THR A O 1
ATOM 702 N N . THR A 1 96 ? 16.665 0.072 -2.380 1.00 58.69 96 THR A N 1
ATOM 703 C CA . THR A 1 96 ? 17.199 -1.181 -2.930 1.00 58.69 96 THR A CA 1
ATOM 704 C C . THR A 1 96 ? 16.903 -1.396 -4.422 1.00 58.69 96 THR A C 1
ATOM 706 O O . THR A 1 96 ? 17.132 -2.498 -4.925 1.00 58.69 96 THR A O 1
ATOM 709 N N . ILE A 1 97 ? 16.399 -0.381 -5.142 1.00 60.09 97 ILE A N 1
ATOM 710 C CA . ILE A 1 97 ? 16.028 -0.489 -6.565 1.00 60.09 97 ILE A CA 1
ATOM 711 C C . ILE A 1 97 ? 16.680 0.645 -7.377 1.00 60.09 97 ILE A C 1
ATOM 713 O O . ILE A 1 97 ? 16.165 1.757 -7.414 1.00 60.09 97 ILE A O 1
ATOM 717 N N . LEU A 1 98 ? 17.799 0.358 -8.055 1.00 54.16 98 LEU A N 1
ATOM 718 C CA . LEU A 1 98 ? 18.568 1.366 -8.810 1.00 54.16 98 LEU A CA 1
ATOM 719 C C . LEU A 1 98 ? 17.841 1.938 -10.045 1.00 54.16 98 LEU A C 1
ATOM 721 O O . LEU A 1 98 ? 18.179 3.028 -10.493 1.00 54.16 98 LEU A O 1
ATOM 725 N N . SER A 1 99 ? 16.852 1.237 -10.603 1.00 57.72 99 SER A N 1
ATOM 726 C CA . SER A 1 99 ? 16.252 1.565 -11.908 1.00 57.72 99 SER A CA 1
ATOM 727 C C . SER A 1 99 ? 14.934 2.347 -11.856 1.00 57.72 99 SER A C 1
ATOM 729 O O . SER A 1 99 ? 14.353 2.608 -12.902 1.00 57.72 99 SER A O 1
ATOM 731 N N . VAL A 1 100 ? 14.446 2.738 -10.672 1.00 58.78 100 VAL A N 1
ATOM 732 C CA . VAL A 1 100 ? 13.159 3.462 -10.529 1.00 58.78 100 VAL A CA 1
ATOM 733 C C . VAL A 1 100 ? 13.300 4.975 -10.784 1.00 58.78 100 VAL A C 1
ATOM 735 O O . VAL A 1 100 ? 12.307 5.694 -10.903 1.00 58.78 100 VAL A O 1
ATOM 738 N N . CYS A 1 101 ? 14.526 5.489 -10.920 1.00 50.47 101 CYS A N 1
ATOM 739 C CA . CYS A 1 101 ? 14.771 6.924 -11.032 1.00 50.47 101 CYS A CA 1
ATOM 740 C C . CYS A 1 101 ? 14.831 7.394 -12.495 1.00 50.47 101 CYS A C 1
ATOM 742 O O . CYS A 1 101 ? 15.889 7.425 -13.119 1.00 50.47 101 CYS A O 1
ATOM 744 N N . GLY A 1 102 ? 13.681 7.802 -13.032 1.00 51.25 102 GLY A N 1
ATOM 745 C CA . GLY A 1 102 ? 13.604 8.670 -14.206 1.00 51.25 102 GLY A CA 1
ATOM 746 C C . GLY A 1 102 ? 13.299 10.092 -13.749 1.00 51.25 102 GLY A C 1
ATOM 747 O O . GLY A 1 102 ? 12.214 10.343 -13.230 1.00 51.25 102 GLY A O 1
ATOM 748 N N . ARG A 1 103 ? 14.242 11.025 -13.917 1.00 39.53 103 ARG A N 1
ATOM 749 C CA . ARG A 1 103 ? 14.064 12.440 -13.559 1.00 39.53 103 ARG A CA 1
ATOM 750 C C . ARG A 1 103 ? 12.988 13.063 -14.458 1.00 39.53 103 ARG A C 1
ATOM 752 O O . ARG A 1 103 ? 13.285 13.576 -15.531 1.00 39.53 103 ARG A O 1
ATOM 759 N N . TRP A 1 104 ? 11.731 13.017 -14.032 1.00 46.16 104 TRP A N 1
ATOM 760 C CA . TRP A 1 104 ? 10.654 13.761 -14.682 1.00 46.16 104 TRP A CA 1
ATOM 761 C C . TRP A 1 104 ? 10.766 15.230 -14.275 1.00 46.16 104 TRP A C 1
ATOM 763 O O . TRP A 1 104 ? 10.476 15.588 -13.138 1.00 46.16 104 TRP A O 1
ATOM 773 N N . GLY A 1 105 ? 11.258 16.072 -15.189 1.00 38.78 105 GLY A N 1
ATOM 774 C CA . GLY A 1 105 ? 11.321 17.518 -14.952 1.00 38.78 105 GLY A CA 1
ATOM 775 C C . GLY A 1 105 ? 12.303 18.332 -15.795 1.00 38.78 105 GLY A C 1
ATOM 776 O O . GLY A 1 105 ? 12.205 19.552 -15.791 1.00 38.78 105 GLY A O 1
ATOM 777 N N . SER A 1 106 ? 13.228 17.737 -16.554 1.00 33.69 106 SER A N 1
ATOM 778 C CA . SER A 1 106 ? 14.069 18.537 -17.458 1.00 33.69 106 SER A CA 1
ATOM 779 C C . SER A 1 106 ? 14.633 17.707 -18.613 1.00 33.69 106 SER A C 1
ATOM 781 O O . SER A 1 106 ? 15.565 16.936 -18.410 1.00 33.69 106 SER A O 1
ATOM 783 N N . ARG A 1 107 ? 14.087 17.959 -19.811 1.00 38.06 107 ARG A N 1
ATOM 784 C CA . ARG A 1 107 ? 14.464 17.460 -21.150 1.00 38.06 107 ARG A CA 1
ATOM 785 C C . ARG A 1 107 ? 14.205 15.968 -21.431 1.00 38.06 107 ARG A C 1
ATOM 787 O O . ARG A 1 107 ? 14.839 15.083 -20.874 1.00 38.06 107 ARG A O 1
ATOM 794 N N . SER A 1 108 ? 13.287 15.750 -22.383 1.00 43.44 108 SER A N 1
ATOM 795 C CA . SER A 1 108 ? 13.168 14.561 -23.247 1.00 43.44 108 SER A CA 1
ATOM 796 C C . SER A 1 108 ? 13.102 13.199 -22.539 1.00 43.44 108 SER A C 1
ATOM 798 O O . SER A 1 108 ? 13.998 12.374 -22.682 1.00 43.44 108 SER A O 1
ATOM 800 N N . GLY A 1 109 ? 12.006 12.945 -21.820 1.00 41.66 109 GLY A N 1
ATOM 801 C CA . GLY A 1 109 ? 11.554 11.584 -21.504 1.00 41.66 109 GLY A CA 1
ATOM 802 C C . GLY A 1 109 ? 10.442 11.150 -22.472 1.00 41.66 109 GLY A C 1
ATOM 803 O O . GLY A 1 109 ? 9.729 12.023 -22.976 1.00 41.66 109 GLY A O 1
ATOM 804 N N . PRO A 1 110 ? 10.275 9.845 -22.760 1.00 39.12 110 PRO A N 1
ATOM 805 C CA . PRO A 1 110 ? 9.208 9.372 -23.634 1.00 39.12 110 PRO A CA 1
ATOM 806 C C . PRO A 1 110 ? 7.843 9.734 -23.035 1.00 39.12 110 PRO A C 1
ATOM 808 O O . PRO A 1 110 ? 7.510 9.338 -21.917 1.00 39.12 110 PRO A O 1
ATOM 811 N N . GLN A 1 111 ? 7.061 10.514 -23.783 1.00 42.59 111 GLN A N 1
ATOM 812 C CA . GLN A 1 111 ? 5.658 10.770 -23.480 1.00 42.59 111 GLN A CA 1
ATOM 813 C C . GLN A 1 111 ? 4.905 9.446 -23.606 1.00 42.59 111 GLN A C 1
ATOM 815 O O . GLN A 1 111 ? 4.760 8.907 -24.702 1.00 42.59 111 GLN A O 1
ATOM 820 N N . LEU A 1 112 ? 4.442 8.902 -22.480 1.00 45.66 112 LEU A N 1
ATOM 821 C CA . LEU A 1 112 ? 3.452 7.831 -22.515 1.00 45.66 112 LEU A CA 1
ATOM 822 C C . LEU A 1 112 ? 2.195 8.374 -23.211 1.00 45.66 112 LEU A C 1
ATOM 824 O O . LEU A 1 112 ? 1.815 9.520 -22.944 1.00 45.66 112 LEU A O 1
ATOM 828 N N . PRO A 1 113 ? 1.548 7.596 -24.096 1.00 35.50 113 PRO A N 1
ATOM 829 C CA . PRO A 1 113 ? 0.305 8.022 -24.712 1.00 35.50 113 PRO A CA 1
ATOM 830 C C . PRO A 1 113 ? -0.722 8.240 -23.601 1.00 35.50 113 PRO A C 1
ATOM 832 O O . PRO A 1 113 ? -1.133 7.302 -22.919 1.00 35.50 113 PRO A O 1
ATOM 835 N N . MET A 1 114 ? -1.105 9.499 -23.402 1.00 35.03 114 MET A N 1
ATOM 836 C CA . MET A 1 114 ? -2.269 9.867 -22.607 1.00 35.03 114 MET A CA 1
ATOM 837 C C . MET A 1 114 ? -3.491 9.332 -23.357 1.00 35.03 114 MET A C 1
ATOM 839 O O . MET A 1 114 ? -4.007 9.984 -24.263 1.00 35.03 114 MET A O 1
ATOM 843 N N . THR A 1 115 ? -3.915 8.109 -23.048 1.00 39.78 115 THR A N 1
ATOM 844 C CA . THR A 1 115 ? -5.240 7.635 -23.449 1.00 39.78 115 THR A CA 1
ATOM 845 C C . THR A 1 115 ? -6.268 8.485 -22.711 1.00 39.78 115 THR A C 1
ATOM 847 O O . THR A 1 115 ? -6.304 8.457 -21.479 1.00 39.78 115 THR A O 1
ATOM 850 N N . ARG A 1 116 ? -7.008 9.287 -23.485 1.00 36.56 116 ARG A N 1
ATOM 851 C CA . ARG A 1 116 ? -8.205 10.017 -23.052 1.00 36.56 116 ARG A CA 1
ATOM 852 C C . ARG A 1 116 ? -9.278 9.064 -22.546 1.00 36.56 116 ARG A C 1
ATOM 854 O O . ARG A 1 116 ? -9.344 7.936 -23.085 1.00 36.56 116 ARG A O 1
#

pLDDT: mean 83.18, std 19.48, range [33.69, 98.56]

Foldseek 3Di:
DDQDPDWDWDWDADLFWIKIWTDDHPDDSVPTDIDIGGHPLVVQLVVLQVCLVVLHAEEEEDAQSDDHSNLVSVVVSVVVVHHAEYDPRNCVNPPPDPRHDDPPDDDDDDDDPPDD

InterPro domains:
  IPR014846 Protein of unknown function DUF1786, putative pyruvate format-lyase activating enzyme [PF08735] (65-95)

Radius of gyration: 19.01 Å; chains: 1; bounding box: 37×28×57 Å

Secondary structure (DSSP, 8-state):
-----S-EEEEEE-SSEEEEEEE-TTS-GGGSEEEEEE-HHHHHHHHHHHHHHTT--EEE-SS---SHHHHHHHHHHHHTT--EEE-HHHHTT-TT-TT----TTSS---------